Protein AF-A0ABD0ZVB9-F1 (afdb_monomer_lite)

InterPro domains:
  IPR015410 Domain of unknown function DUF1985 [PF09331] (13-81)

Organism: NCBI:txid228776

Foldseek 3Di:
DDPDPPFFADALVVLVVCQVPCPPPDPLVVQLSVQLNCQCCAQLQHDRPDTRGVVLSVCSVPPVSNVPDPSVVSQVVNQVVQVVPWDPVDPDTDTGGNCVVVVVVVCVVDPPND

Radius of gyration: 16.12 Å; chains: 1; bounding box: 33×43×43 Å

Sequence (114 aa):
MNIGTTSDGPLLTELLKVMEFSNTWSKEKRLMVGRLCLLSVCVHGLHHGSRIPLSSAKRVLDPVTFEKYMWGRVAFSCLVDSVKVVDYEKDSYTIHGFIHAMLIWVYESVPGLG

Secondary structure (DSSP, 8-state):
-----TTEEEEHHHHHHHHHHGGGS-HHHHHHHHHHHHIIIIIS---TTSEEEHHHHHGGG-HHHHHHS-HHHHHHHHHHHHHHT--TTSS-----SSHHHHHHHHHHHSTT--

Structure (mmCIF, N/CA/C/O backbone):
data_AF-A0ABD0ZVB9-F1
#
_entry.id   AF-A0ABD0ZVB9-F1
#
loop_
_atom_site.group_PDB
_atom_site.id
_atom_site.type_symbol
_atom_site.label_atom_id
_atom_site.label_alt_id
_atom_site.label_comp_id
_atom_site.label_asym_id
_atom_site.label_entity_id
_atom_site.label_seq_id
_atom_site.pdbx_PDB_ins_code
_atom_site.Car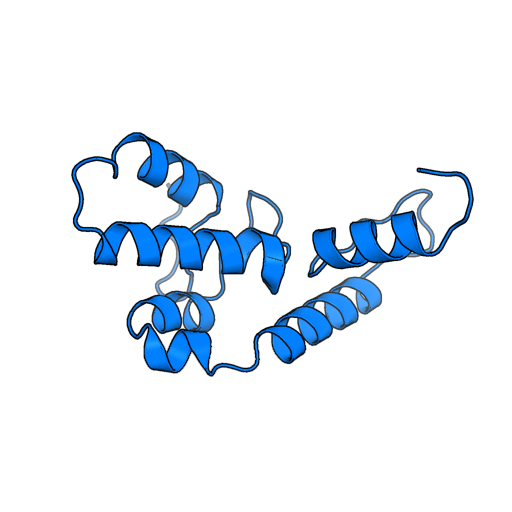tn_x
_atom_site.Cartn_y
_atom_site.Cartn_z
_atom_site.occupancy
_atom_site.B_iso_or_equiv
_atom_site.auth_seq_id
_atom_site.auth_comp_id
_atom_site.auth_asym_id
_atom_site.auth_atom_id
_atom_site.pdbx_PDB_model_num
ATOM 1 N N . MET A 1 1 ? 0.116 -27.551 1.279 1.00 34.19 1 MET A N 1
ATOM 2 C CA . MET A 1 1 ? -0.322 -26.467 2.184 1.00 34.19 1 MET A CA 1
ATOM 3 C C . MET A 1 1 ? 0.925 -25.649 2.500 1.00 34.19 1 MET A C 1
ATOM 5 O O . MET A 1 1 ? 1.756 -26.125 3.256 1.00 34.19 1 MET A O 1
ATOM 9 N N . ASN A 1 2 ? 1.156 -24.526 1.810 1.00 41.31 2 ASN A N 1
ATOM 10 C CA . ASN A 1 2 ? 2.370 -23.728 2.023 1.00 41.31 2 ASN A CA 1
ATOM 11 C C . ASN A 1 2 ? 2.157 -22.839 3.246 1.00 41.31 2 ASN A C 1
ATOM 13 O O . ASN A 1 2 ? 1.398 -21.873 3.196 1.00 41.31 2 ASN A O 1
ATOM 17 N N . ILE A 1 3 ? 2.782 -23.220 4.354 1.00 49.03 3 ILE A N 1
ATOM 18 C CA . ILE A 1 3 ? 2.809 -22.436 5.583 1.00 49.03 3 ILE A CA 1
ATOM 19 C C . ILE A 1 3 ? 3.754 -21.268 5.294 1.00 49.03 3 ILE A C 1
ATOM 21 O O . ILE A 1 3 ? 4.964 -21.458 5.205 1.00 49.03 3 ILE A O 1
ATOM 25 N N . GLY A 1 4 ? 3.184 -20.089 5.037 1.00 45.72 4 GLY A N 1
ATOM 26 C CA . GLY A 1 4 ? 3.948 -18.872 4.779 1.00 45.72 4 GLY A CA 1
ATOM 27 C C . GLY A 1 4 ? 4.916 -18.612 5.927 1.00 45.72 4 GLY A C 1
ATOM 28 O O . GLY A 1 4 ? 4.528 -18.616 7.095 1.00 45.72 4 GLY A O 1
ATOM 29 N N . THR A 1 5 ? 6.186 -18.435 5.587 1.00 47.53 5 THR A N 1
ATOM 30 C CA . THR A 1 5 ? 7.245 -18.074 6.525 1.00 47.53 5 THR A CA 1
ATOM 31 C C . THR A 1 5 ? 6.889 -16.781 7.263 1.00 47.53 5 THR A C 1
ATOM 33 O O . THR A 1 5 ? 6.306 -15.869 6.683 1.00 47.53 5 THR A O 1
ATOM 36 N N . THR A 1 6 ? 7.265 -16.698 8.540 1.00 56.66 6 THR A N 1
ATOM 37 C CA . THR A 1 6 ? 6.962 -15.684 9.581 1.00 56.66 6 THR A CA 1
ATOM 38 C C . THR A 1 6 ? 7.323 -14.216 9.245 1.00 56.66 6 THR A C 1
ATOM 40 O O . THR A 1 6 ? 7.318 -13.349 10.120 1.00 56.66 6 THR A O 1
ATOM 43 N N . SER A 1 7 ? 7.642 -13.921 7.987 1.00 63.72 7 SER A N 1
ATOM 44 C CA . SER A 1 7 ? 8.182 -12.655 7.488 1.00 63.72 7 SER A CA 1
ATOM 45 C C . SER A 1 7 ? 7.231 -11.894 6.561 1.00 63.72 7 SER A C 1
ATOM 47 O O . SER A 1 7 ? 7.558 -10.768 6.185 1.00 63.72 7 SER A O 1
ATOM 49 N N . ASP A 1 8 ? 6.065 -12.455 6.224 1.00 81.31 8 ASP A N 1
ATOM 50 C CA . ASP A 1 8 ? 5.152 -11.872 5.237 1.00 81.31 8 ASP A CA 1
ATOM 51 C C . ASP A 1 8 ? 3.848 -11.348 5.850 1.00 81.31 8 ASP A C 1
ATOM 53 O O . ASP A 1 8 ? 3.308 -11.895 6.812 1.00 81.31 8 ASP A O 1
ATOM 57 N N . GLY A 1 9 ? 3.336 -10.252 5.287 1.00 90.38 9 GLY A N 1
ATOM 58 C CA . GLY A 1 9 ? 2.016 -9.719 5.603 1.00 90.38 9 GLY A CA 1
ATOM 59 C C . GLY A 1 9 ? 0.886 -10.427 4.839 1.00 90.38 9 GLY A C 1
ATOM 60 O O . GLY A 1 9 ? 1.105 -11.415 4.127 1.00 90.38 9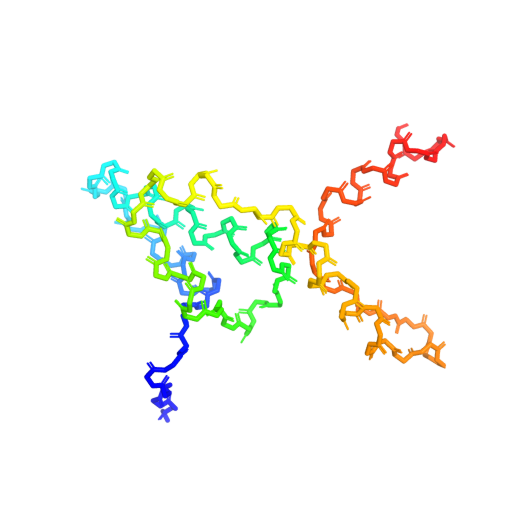 GLY A O 1
ATOM 61 N N . PRO A 1 10 ? -0.354 -9.933 4.975 1.00 93.25 10 PRO A N 1
ATOM 62 C CA . PRO A 1 10 ? -1.510 -10.546 4.332 1.00 93.25 10 PRO A CA 1
ATOM 63 C C . PRO A 1 10 ? -1.535 -10.304 2.815 1.00 93.25 10 PRO A C 1
ATOM 65 O O . PRO A 1 10 ? -0.952 -9.340 2.308 1.00 93.25 10 PRO A O 1
ATOM 68 N N . LEU A 1 11 ? -2.232 -11.189 2.103 1.00 94.19 11 LEU A N 1
ATOM 69 C CA . LEU A 1 11 ? -2.614 -11.028 0.697 1.00 94.19 11 LEU A CA 1
ATOM 70 C C . LEU A 1 11 ? -3.821 -10.095 0.573 1.00 94.19 11 LEU A C 1
ATOM 72 O O . LEU A 1 11 ? -4.696 -10.087 1.440 1.00 94.19 11 LEU A O 1
ATOM 76 N N . LEU A 1 12 ? -3.949 -9.406 -0.564 1.00 90.75 12 LEU A N 1
ATOM 77 C CA . LEU A 1 12 ? -5.166 -8.648 -0.864 1.00 90.75 12 LEU A CA 1
ATOM 78 C C . LEU A 1 12 ? -6.407 -9.550 -0.844 1.00 90.75 12 LEU A C 1
ATOM 80 O O . LEU A 1 12 ? -7.425 -9.185 -0.271 1.00 90.75 12 LEU A O 1
ATOM 84 N N . THR A 1 13 ? -6.312 -10.762 -1.393 1.00 92.12 13 THR A N 1
ATOM 85 C CA . THR A 1 13 ? -7.419 -11.733 -1.407 1.00 92.12 13 THR A CA 1
ATOM 86 C C . THR A 1 13 ? -7.827 -12.204 -0.009 1.00 92.12 13 THR A C 1
ATOM 88 O O . THR A 1 13 ? -9.007 -12.451 0.232 1.00 92.12 13 THR A O 1
ATOM 91 N N . GLU A 1 14 ? -6.881 -12.299 0.931 1.00 93.44 14 GLU A N 1
ATOM 92 C CA . GLU A 1 14 ? -7.168 -12.578 2.344 1.00 93.44 14 GLU A CA 1
ATOM 93 C C . GLU A 1 14 ? -7.891 -11.385 2.986 1.00 93.44 14 GLU A C 1
ATOM 95 O O . GLU A 1 14 ? -8.881 -11.575 3.692 1.00 93.44 14 GLU A O 1
ATOM 100 N N . LEU A 1 15 ? -7.454 -10.155 2.693 1.00 92.94 15 LEU A N 1
ATOM 101 C CA . LEU A 1 15 ? -8.092 -8.936 3.197 1.00 92.94 15 LEU A CA 1
ATOM 102 C C . LEU A 1 15 ? -9.518 -8.769 2.673 1.00 92.94 15 LEU A C 1
ATOM 104 O O . LEU A 1 15 ? -10.400 -8.433 3.458 1.00 92.94 15 LEU A O 1
ATOM 108 N N . LEU A 1 16 ? -9.765 -9.046 1.389 1.00 90.88 16 LEU A N 1
ATOM 109 C CA . LEU A 1 16 ? -11.106 -8.973 0.802 1.00 90.88 16 LEU A CA 1
ATOM 110 C C . LEU A 1 16 ? -12.088 -9.894 1.536 1.00 90.88 16 LEU A C 1
ATOM 112 O O . LEU A 1 16 ? -13.163 -9.442 1.921 1.00 90.88 16 LEU A O 1
ATOM 116 N N . LYS A 1 17 ? -11.677 -11.131 1.842 1.00 92.75 17 LYS A N 1
ATOM 117 C CA . LYS A 1 17 ? -12.481 -12.060 2.655 1.00 92.75 17 LYS A CA 1
ATOM 118 C C . LYS A 1 17 ? -12.755 -11.500 4.047 1.00 92.75 17 LYS A C 1
ATOM 120 O O . LYS A 1 17 ? -13.879 -11.570 4.522 1.00 92.75 17 LYS A O 1
ATOM 125 N N . VAL A 1 18 ? -11.748 -10.912 4.699 1.00 93.50 18 VAL A N 1
ATOM 126 C CA . VAL A 1 18 ? -11.928 -10.273 6.015 1.00 93.50 18 VAL A CA 1
ATOM 127 C C . VAL A 1 18 ? -12.935 -9.125 5.948 1.00 93.50 18 VAL A C 1
ATOM 129 O O . VAL A 1 18 ? -13.737 -8.961 6.869 1.00 93.50 18 VAL A O 1
ATOM 132 N N . MET A 1 19 ? -12.944 -8.341 4.866 1.00 89.25 19 MET A N 1
ATOM 133 C CA . MET A 1 19 ? -13.907 -7.249 4.715 1.00 89.25 19 MET A CA 1
ATOM 134 C C . MET A 1 19 ? -15.357 -7.745 4.723 1.00 89.25 19 MET A C 1
ATOM 136 O O . MET A 1 19 ? -16.190 -7.075 5.333 1.00 89.25 19 MET A O 1
ATOM 140 N N . GLU A 1 20 ? -15.644 -8.918 4.147 1.00 89.88 20 GLU A N 1
ATOM 141 C CA . GLU A 1 20 ? -17.001 -9.486 4.054 1.00 89.88 20 GLU A CA 1
ATOM 142 C C . GLU A 1 20 ? -17.661 -9.726 5.423 1.00 89.88 20 GLU A C 1
ATOM 144 O O . GLU A 1 20 ? -18.870 -9.551 5.554 1.00 89.88 20 GLU A O 1
ATOM 149 N N . PHE A 1 21 ? -16.888 -10.071 6.459 1.00 89.81 21 PHE A N 1
ATOM 150 C CA . PHE A 1 21 ? -17.419 -10.397 7.795 1.00 89.81 21 PHE A CA 1
ATOM 151 C C . PHE A 1 21 ? -16.949 -9.456 8.919 1.00 89.81 21 PHE A C 1
ATOM 153 O O . PHE A 1 21 ? -17.306 -9.636 10.085 1.00 89.81 21 PHE A O 1
ATOM 160 N N . SER A 1 22 ? -16.147 -8.435 8.599 1.00 89.00 22 SER A N 1
ATOM 161 C CA . SER A 1 22 ? -15.637 -7.453 9.577 1.00 89.00 22 SER A CA 1
ATOM 162 C C . SER A 1 22 ? -16.641 -6.355 9.950 1.00 89.00 22 SER A C 1
ATOM 164 O O . SER A 1 22 ? -16.327 -5.460 10.738 1.00 89.00 22 SER A O 1
ATOM 166 N N . ASN A 1 23 ? -17.862 -6.402 9.415 1.00 86.06 23 ASN A N 1
ATOM 167 C CA . ASN A 1 23 ? -18.934 -5.442 9.690 1.00 86.06 23 ASN A CA 1
ATOM 168 C C . ASN A 1 23 ? -19.284 -5.340 11.185 1.00 86.06 23 ASN A C 1
ATOM 170 O O . ASN A 1 23 ? -19.648 -4.261 11.649 1.00 86.06 23 ASN A O 1
ATOM 174 N N . THR A 1 24 ? -19.126 -6.430 11.937 1.00 92.25 24 THR A N 1
ATOM 175 C CA . THR A 1 24 ? -19.389 -6.501 13.386 1.00 92.25 24 THR A CA 1
ATOM 176 C C . THR A 1 24 ? -18.202 -6.072 14.254 1.00 92.25 24 THR A C 1
ATOM 178 O O . THR A 1 24 ? -18.316 -6.011 15.478 1.00 92.25 24 THR A O 1
ATOM 181 N N . TRP A 1 25 ? -17.045 -5.782 13.655 1.00 94.81 25 TRP A N 1
ATOM 182 C CA . TRP A 1 25 ? -15.836 -5.430 14.397 1.00 94.81 25 TRP A CA 1
ATOM 183 C C . TRP A 1 25 ? -15.838 -3.967 14.842 1.00 94.81 25 TRP A C 1
ATOM 185 O O . TRP A 1 25 ? -16.527 -3.113 14.280 1.00 94.81 25 TRP A O 1
ATOM 195 N N . SER A 1 26 ? -14.989 -3.655 15.825 1.00 95.50 26 SER A N 1
ATOM 196 C CA . SER A 1 26 ? -14.754 -2.271 16.232 1.00 95.50 26 SER A CA 1
ATOM 197 C C . SER A 1 26 ? -14.239 -1.427 15.061 1.00 95.50 26 SER A C 1
ATOM 199 O O . SER A 1 26 ? -13.533 -1.912 14.169 1.00 95.50 26 SER A O 1
ATOM 201 N N . LYS A 1 27 ? -14.560 -0.126 15.087 1.00 91.06 27 LYS A N 1
ATOM 202 C CA . LYS A 1 27 ? -14.101 0.847 14.082 1.00 91.06 27 LYS A CA 1
ATOM 203 C C . LYS A 1 27 ? -12.584 0.793 13.892 1.00 91.06 27 LYS A C 1
ATOM 205 O O . LYS A 1 27 ? -12.111 0.825 12.764 1.00 91.06 27 LYS A O 1
ATOM 210 N N . GLU A 1 28 ? -11.839 0.666 14.986 1.00 92.25 28 GLU A N 1
ATOM 211 C CA . GLU A 1 28 ? -10.381 0.556 14.976 1.00 92.25 28 GLU A CA 1
ATOM 212 C C . GLU A 1 28 ? -9.896 -0.629 14.132 1.00 92.25 28 GLU A C 1
ATOM 214 O O . GLU A 1 28 ? -9.136 -0.434 13.184 1.00 92.25 28 GLU A O 1
ATOM 219 N N . LYS A 1 29 ? -10.405 -1.841 14.388 1.00 93.00 29 LYS A N 1
ATOM 220 C CA . LYS A 1 29 ? -10.019 -3.038 13.626 1.00 93.00 29 LYS A CA 1
ATOM 221 C C . LYS A 1 29 ? -10.393 -2.922 12.149 1.00 93.00 29 LYS A C 1
ATOM 223 O O . LYS A 1 29 ? -9.604 -3.296 11.284 1.00 93.00 29 LYS A O 1
ATOM 228 N N . ARG A 1 30 ? -11.564 -2.354 11.843 1.00 93.56 30 ARG A N 1
ATOM 229 C CA . ARG A 1 30 ? -11.987 -2.095 10.456 1.00 93.56 30 ARG A CA 1
ATOM 230 C C . ARG A 1 30 ? -11.050 -1.115 9.743 1.00 93.56 30 ARG A C 1
ATOM 232 O O . ARG A 1 30 ? -10.708 -1.333 8.584 1.00 93.56 30 ARG A O 1
ATOM 239 N N . LEU A 1 31 ? -10.585 -0.072 10.435 1.00 92.06 31 LEU A N 1
ATOM 240 C CA . LEU A 1 31 ? -9.603 0.874 9.892 1.00 92.06 31 LEU A CA 1
ATOM 241 C C . LEU A 1 31 ? -8.237 0.220 9.657 1.00 92.06 31 LEU A C 1
ATOM 243 O O . LEU A 1 31 ? -7.582 0.546 8.671 1.00 92.06 31 LEU A O 1
ATOM 247 N N . MET A 1 32 ? -7.812 -0.719 10.505 1.00 95.00 32 MET A N 1
ATOM 248 C CA . MET A 1 32 ? -6.576 -1.480 10.275 1.00 95.00 32 MET A CA 1
ATOM 249 C C . MET A 1 32 ? -6.652 -2.297 8.981 1.00 95.00 32 MET A C 1
ATOM 251 O O . MET A 1 32 ? -5.719 -2.254 8.181 1.00 95.00 32 MET A O 1
ATOM 255 N N . VAL A 1 33 ? -7.779 -2.978 8.734 1.00 94.12 33 VAL A N 1
ATOM 256 C CA . VAL A 1 33 ? -8.025 -3.700 7.471 1.00 94.12 33 VAL A CA 1
ATOM 257 C C . VAL A 1 33 ? -8.014 -2.730 6.288 1.00 94.12 33 VAL A C 1
ATOM 259 O O . VAL A 1 33 ? -7.318 -2.975 5.306 1.00 94.12 33 VAL A O 1
ATOM 262 N N . GLY A 1 34 ? -8.689 -1.581 6.407 1.00 93.00 34 GLY A N 1
ATOM 263 C CA . GLY A 1 34 ? -8.673 -0.540 5.375 1.00 93.00 34 GLY A CA 1
ATOM 264 C C . GLY A 1 34 ? -7.266 -0.017 5.057 1.00 93.00 34 GLY A C 1
ATOM 265 O O . GLY A 1 34 ? -6.907 0.121 3.889 1.00 93.00 34 GLY A O 1
ATOM 266 N N . ARG A 1 35 ? -6.427 0.205 6.078 1.00 94.38 35 ARG A N 1
ATOM 267 C CA . ARG A 1 35 ? -5.019 0.602 5.901 1.00 94.38 35 ARG A CA 1
ATOM 268 C C . ARG A 1 35 ? -4.196 -0.489 5.217 1.00 94.38 35 ARG A C 1
ATOM 270 O O . ARG A 1 35 ? -3.370 -0.166 4.371 1.00 94.38 35 ARG A O 1
ATOM 277 N N . LEU A 1 36 ? -4.427 -1.766 5.526 1.00 95.12 36 LEU A N 1
ATOM 278 C CA . LEU A 1 36 ? -3.773 -2.877 4.824 1.00 95.12 36 LEU A CA 1
ATOM 279 C C . LEU A 1 36 ? -4.173 -2.919 3.340 1.00 95.12 36 LEU A C 1
ATOM 281 O O . LEU A 1 36 ? -3.301 -3.067 2.485 1.00 95.12 36 LEU A O 1
ATOM 285 N N . CYS A 1 37 ? -5.453 -2.703 3.018 1.00 92.12 37 CYS A N 1
ATOM 286 C CA . CYS A 1 37 ? -5.906 -2.582 1.629 1.00 92.12 37 CYS A CA 1
ATOM 287 C C . CYS A 1 37 ? -5.232 -1.399 0.915 1.00 92.12 37 CYS A C 1
ATOM 289 O O . CYS A 1 37 ? -4.735 -1.562 -0.199 1.00 92.12 37 CYS A O 1
ATOM 291 N N . LEU A 1 38 ? -5.138 -0.238 1.575 1.00 91.12 38 LEU A N 1
ATOM 292 C CA . LEU A 1 38 ? -4.440 0.941 1.049 1.00 91.12 38 LEU A CA 1
ATOM 293 C C . LEU A 1 38 ? -2.961 0.648 0.762 1.00 91.12 38 LEU A C 1
ATOM 295 O O 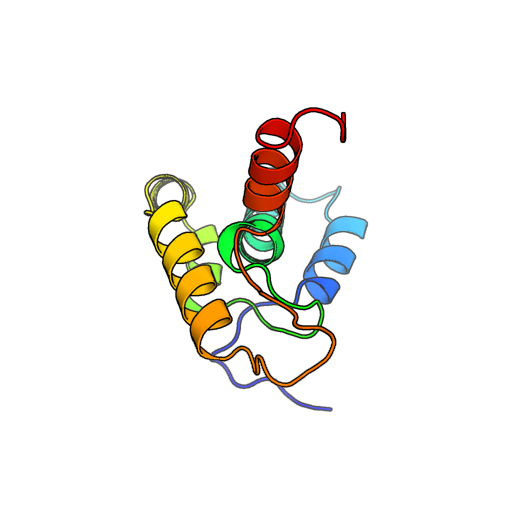. LEU A 1 38 ? -2.445 1.029 -0.290 1.00 91.12 38 LEU A O 1
ATOM 299 N N . LEU A 1 39 ? -2.279 -0.050 1.675 1.00 91.50 39 LEU A N 1
ATOM 300 C CA . LEU A 1 39 ? -0.893 -0.462 1.469 1.00 91.50 39 LEU A CA 1
ATOM 301 C C . LEU A 1 39 ? -0.753 -1.372 0.249 1.00 91.50 39 LEU A C 1
ATOM 303 O O . LEU A 1 39 ? 0.151 -1.168 -0.555 1.00 91.50 39 LEU A O 1
ATOM 307 N N . SER A 1 40 ? -1.639 -2.357 0.106 1.00 90.56 40 SER A N 1
ATOM 308 C CA . SER A 1 40 ? -1.584 -3.312 -1.000 1.00 90.56 40 SER A CA 1
ATOM 309 C C . SER A 1 40 ? -1.845 -2.653 -2.355 1.00 90.56 40 SER A C 1
ATOM 311 O O . SER A 1 40 ? -1.046 -2.836 -3.270 1.00 90.56 40 SER A O 1
ATOM 313 N N . VAL A 1 41 ? -2.928 -1.882 -2.477 1.00 87.50 41 VAL A N 1
ATOM 314 C CA . VAL A 1 41 ? -3.420 -1.377 -3.770 1.00 87.50 41 VAL A CA 1
ATOM 315 C C . VAL A 1 41 ? -2.772 -0.053 -4.159 1.00 87.50 41 VAL A C 1
ATOM 317 O O . VAL A 1 41 ? -2.402 0.132 -5.315 1.00 87.50 41 VAL A O 1
ATOM 320 N N . CYS A 1 42 ? -2.638 0.877 -3.213 1.00 85.44 42 CYS A N 1
ATOM 321 C CA . CYS A 1 42 ? -2.247 2.248 -3.534 1.00 85.44 42 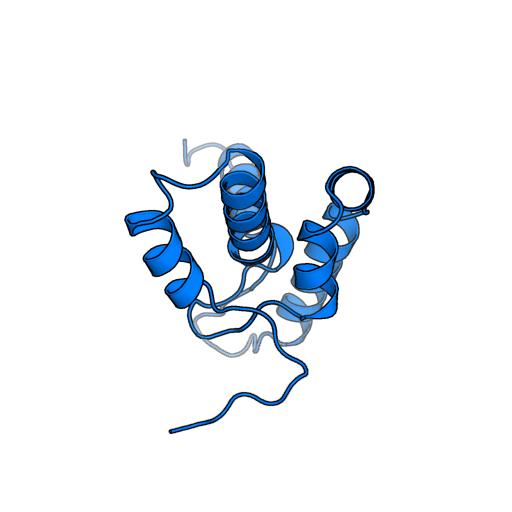CYS A CA 1
ATOM 322 C C . CYS A 1 42 ? -0.759 2.496 -3.313 1.00 85.44 42 CYS A C 1
ATOM 324 O O . CYS A 1 42 ? -0.135 3.164 -4.126 1.00 85.44 42 CYS A O 1
ATOM 326 N N . VAL A 1 43 ? -0.180 1.988 -2.221 1.00 89.25 43 VAL A N 1
ATOM 327 C CA . VAL A 1 43 ? 1.235 2.251 -1.909 1.00 89.25 43 VAL A CA 1
ATOM 328 C C . VAL A 1 43 ? 2.142 1.312 -2.693 1.00 89.25 43 VAL A C 1
ATOM 330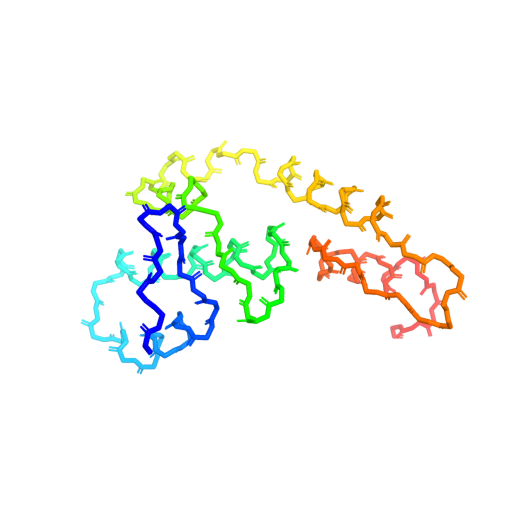 O O . VAL A 1 43 ? 3.002 1.763 -3.441 1.00 89.25 43 VAL A O 1
ATOM 333 N N . HIS A 1 44 ? 1.951 0.006 -2.523 1.00 88.12 44 HIS A N 1
ATOM 334 C CA . HIS A 1 44 ? 2.823 -0.998 -3.130 1.00 88.12 44 HIS A CA 1
ATOM 335 C C . HIS A 1 44 ? 2.353 -1.429 -4.526 1.00 88.12 44 HIS A C 1
ATOM 337 O O . HIS A 1 44 ? 3.159 -1.944 -5.293 1.00 88.12 44 HIS A O 1
ATOM 343 N N . GLY A 1 45 ? 1.073 -1.225 -4.866 1.00 85.62 45 GLY A N 1
ATOM 344 C CA . GLY A 1 45 ? 0.487 -1.624 -6.154 1.00 85.62 45 GLY A CA 1
ATOM 345 C C . GLY A 1 45 ? 0.697 -3.098 -6.480 1.00 85.62 45 GLY A C 1
ATOM 346 O O . GLY A 1 45 ? 1.101 -3.453 -7.590 1.00 85.62 45 GLY A O 1
ATOM 347 N N . LEU A 1 46 ? 0.493 -3.945 -5.475 1.00 85.75 46 LEU A N 1
ATOM 348 C CA . LEU A 1 46 ? 0.813 -5.363 -5.526 1.00 85.75 46 LEU A CA 1
ATOM 349 C C . LEU A 1 46 ? -0.169 -6.122 -6.414 1.00 85.75 46 LEU A C 1
ATOM 351 O O . LEU A 1 46 ? -1.378 -5.894 -6.379 1.00 85.75 46 LEU A O 1
ATOM 355 N N . HIS A 1 47 ? 0.355 -7.109 -7.138 1.00 83.50 47 HIS A N 1
ATOM 356 C CA . HIS A 1 47 ? -0.469 -8.152 -7.734 1.00 83.50 47 HIS A CA 1
ATOM 357 C C . HIS A 1 47 ? -1.278 -8.888 -6.647 1.00 83.50 47 HIS A C 1
ATOM 359 O O . HIS A 1 47 ? -0.815 -9.046 -5.519 1.00 83.50 47 HIS A O 1
ATOM 365 N N . HIS A 1 48 ? -2.469 -9.396 -6.978 1.00 74.44 48 HIS A N 1
ATOM 366 C CA . HIS A 1 48 ? -3.384 -10.023 -6.009 1.00 74.44 48 HIS A CA 1
ATOM 367 C C . HIS A 1 48 ? -2.805 -11.268 -5.305 1.00 74.44 48 HIS A C 1
ATOM 369 O O . HIS A 1 48 ? -3.246 -11.621 -4.210 1.00 74.44 48 HIS A O 1
ATOM 375 N N . GLY A 1 49 ? -1.821 -11.924 -5.929 1.00 81.31 49 GLY A N 1
ATOM 376 C CA . GLY A 1 49 ? -1.059 -13.042 -5.359 1.00 81.31 49 GLY A CA 1
ATOM 377 C C . GLY A 1 49 ? 0.172 -12.636 -4.536 1.00 81.31 49 GLY A C 1
ATOM 378 O O . GLY A 1 49 ? 0.820 -13.507 -3.961 1.00 81.31 49 GLY A O 1
ATOM 379 N N . SER A 1 50 ? 0.502 -11.345 -4.472 1.00 87.50 50 SER A N 1
ATOM 380 C CA . SER A 1 50 ? 1.672 -10.830 -3.756 1.00 87.50 50 SER A CA 1
ATOM 381 C C . SER A 1 50 ? 1.299 -10.357 -2.352 1.00 87.50 50 SER A C 1
ATOM 383 O O . SER A 1 50 ? 0.250 -9.748 -2.130 1.00 87.50 50 SER A O 1
ATOM 385 N N . ARG A 1 51 ? 2.171 -10.644 -1.381 1.00 91.06 51 ARG A N 1
ATOM 386 C CA . ARG A 1 51 ? 1.964 -10.294 0.030 1.00 91.06 51 ARG A CA 1
ATOM 387 C C . ARG A 1 51 ? 2.482 -8.896 0.340 1.00 91.06 51 ARG A C 1
ATOM 389 O O . ARG A 1 51 ? 3.508 -8.470 -0.187 1.00 91.06 51 ARG A O 1
ATOM 396 N N . ILE A 1 52 ? 1.790 -8.196 1.238 1.00 92.44 52 ILE A N 1
ATOM 397 C CA . ILE A 1 52 ? 2.285 -6.926 1.779 1.00 92.44 52 ILE A CA 1
ATOM 398 C C . ILE A 1 52 ? 3.571 -7.207 2.571 1.00 92.44 52 ILE A C 1
ATOM 400 O O . ILE A 1 52 ? 3.573 -8.129 3.390 1.00 92.44 52 ILE A O 1
ATOM 404 N N . PRO A 1 53 ? 4.641 -6.403 2.426 1.00 92.19 53 PRO A N 1
ATOM 405 C CA . PRO A 1 53 ? 5.810 -6.533 3.287 1.00 92.19 53 PRO A CA 1
ATOM 406 C C . PRO A 1 53 ? 5.412 -6.420 4.763 1.00 92.19 53 PRO A C 1
ATOM 408 O O . PRO A 1 53 ? 4.763 -5.445 5.161 1.00 92.19 53 PRO A O 1
ATOM 411 N N . LEU A 1 54 ? 5.822 -7.376 5.602 1.00 92.69 54 LEU A N 1
ATOM 412 C CA . LEU A 1 54 ? 5.411 -7.420 7.012 1.00 92.69 54 LEU A CA 1
ATOM 413 C C . LEU A 1 54 ? 5.770 -6.140 7.774 1.00 92.69 54 LEU A C 1
ATOM 415 O O . LEU A 1 54 ? 5.020 -5.694 8.640 1.00 92.69 54 LEU A O 1
ATOM 419 N N . SER A 1 55 ? 6.895 -5.511 7.430 1.00 92.12 55 SER A N 1
ATOM 420 C CA . SER A 1 55 ? 7.297 -4.224 8.000 1.00 92.12 55 SER A CA 1
ATOM 421 C C . SER A 1 55 ? 6.258 -3.130 7.726 1.00 92.12 55 SER A C 1
ATOM 423 O O . SER A 1 55 ? 5.942 -2.346 8.620 1.00 92.12 55 SER A O 1
ATOM 425 N N . SER A 1 56 ? 5.686 -3.082 6.522 1.00 92.81 56 SER A N 1
ATOM 426 C CA . SER A 1 56 ? 4.599 -2.157 6.184 1.00 92.81 56 SER A CA 1
ATOM 427 C C . SER A 1 56 ? 3.316 -2.545 6.913 1.00 92.81 56 SER A C 1
ATOM 429 O O . SER A 1 56 ? 2.693 -1.690 7.536 1.00 92.81 56 SER A O 1
ATOM 431 N N . ALA A 1 57 ? 2.965 -3.835 6.914 1.00 94.62 57 ALA A N 1
ATOM 432 C CA . ALA A 1 57 ? 1.754 -4.332 7.562 1.00 94.62 57 ALA A CA 1
ATOM 433 C C . ALA A 1 57 ? 1.725 -4.024 9.068 1.00 94.62 57 ALA A C 1
ATOM 435 O O . ALA A 1 57 ? 0.716 -3.549 9.572 1.00 94.62 57 ALA A O 1
ATOM 436 N N . LYS A 1 58 ? 2.840 -4.194 9.789 1.00 94.94 58 LYS A N 1
ATOM 437 C CA . LYS A 1 58 ? 2.925 -3.888 11.231 1.00 94.94 58 LYS A CA 1
ATOM 438 C C . LYS A 1 58 ? 2.633 -2.424 11.564 1.00 94.94 58 LYS A C 1
ATOM 440 O O . LYS A 1 58 ? 2.153 -2.143 12.657 1.00 94.94 58 LYS A O 1
ATOM 445 N N . ARG A 1 59 ? 2.878 -1.491 10.639 1.00 95.12 59 ARG A N 1
ATOM 446 C CA . ARG A 1 59 ? 2.621 -0.063 10.878 1.00 95.12 59 ARG A CA 1
ATOM 447 C C . ARG A 1 59 ? 1.137 0.237 11.055 1.00 95.12 59 ARG A C 1
ATOM 449 O O . ARG A 1 59 ? 0.821 1.213 11.713 1.00 95.12 59 ARG A O 1
ATOM 456 N N . VAL A 1 60 ? 0.226 -0.600 10.548 1.00 94.62 60 VAL A N 1
ATOM 457 C CA . VAL A 1 60 ? -1.224 -0.374 10.715 1.00 94.62 60 VAL A CA 1
ATOM 458 C C . VAL A 1 60 ? -1.694 -0.510 12.165 1.00 94.62 60 VAL A C 1
ATOM 460 O O . VAL A 1 60 ? -2.791 -0.052 12.474 1.00 94.62 60 VAL A O 1
ATOM 463 N N . LEU A 1 61 ? -0.882 -1.141 13.028 1.00 94.19 61 LEU A N 1
ATOM 464 C CA . LEU A 1 61 ? -1.151 -1.295 14.459 1.00 94.19 61 LEU A CA 1
ATOM 465 C C . LEU A 1 61 ? -1.057 0.040 15.214 1.00 94.19 61 LEU A C 1
ATOM 467 O O . LEU A 1 61 ? -1.705 0.194 16.241 1.00 94.19 61 LEU A O 1
ATOM 471 N N . ASP A 1 62 ? -0.270 0.995 14.708 1.00 95.69 62 ASP A N 1
ATOM 472 C CA . ASP A 1 62 ? -0.151 2.339 15.270 1.00 95.69 62 ASP A CA 1
ATOM 473 C C . ASP A 1 62 ? -0.683 3.366 14.252 1.00 95.69 62 ASP A C 1
ATOM 475 O O . ASP A 1 62 ? 0.023 3.719 13.301 1.00 95.69 62 ASP A O 1
ATOM 479 N N . PRO A 1 63 ? -1.921 3.863 14.425 1.00 90.62 63 PRO A N 1
ATOM 480 C CA . PRO A 1 63 ? -2.550 4.776 13.474 1.00 90.62 63 PRO A CA 1
ATOM 481 C C . PRO A 1 63 ? -1.779 6.088 13.297 1.00 90.62 63 PRO A C 1
ATOM 483 O O . PRO A 1 63 ? -1.689 6.597 12.180 1.00 90.62 63 PRO A O 1
ATOM 486 N N . VAL A 1 64 ? -1.198 6.623 14.373 1.00 92.75 64 VAL A N 1
ATOM 487 C CA . VAL A 1 64 ? -0.519 7.925 14.353 1.00 92.75 64 VAL A CA 1
ATOM 488 C C . VAL A 1 64 ? 0.801 7.806 13.606 1.00 92.75 64 VAL A C 1
ATOM 490 O O . VAL A 1 64 ? 1.126 8.642 12.759 1.00 92.75 64 VAL A O 1
ATOM 493 N N . THR A 1 65 ? 1.557 6.747 13.892 1.00 92.50 65 THR A N 1
ATOM 494 C CA . THR A 1 65 ? 2.817 6.481 13.192 1.00 92.50 65 THR A CA 1
ATOM 495 C C . THR A 1 65 ? 2.572 6.094 11.737 1.00 92.50 65 THR A C 1
ATOM 497 O O . THR A 1 65 ? 3.342 6.504 10.868 1.00 92.50 65 THR A O 1
ATOM 500 N N . PHE A 1 66 ? 1.492 5.361 11.446 1.00 93.00 66 PHE A N 1
ATOM 501 C CA . PHE A 1 66 ? 1.086 5.049 10.079 1.00 93.00 66 PHE A CA 1
ATOM 502 C C . PHE A 1 66 ? 0.844 6.322 9.269 1.00 93.00 66 PHE A C 1
ATOM 504 O O . PHE A 1 66 ? 1.415 6.471 8.196 1.00 93.00 66 PHE A O 1
ATOM 511 N N . GLU A 1 67 ? 0.032 7.251 9.767 1.00 89.50 67 GLU A N 1
ATOM 512 C CA . GLU A 1 67 ? -0.350 8.462 9.025 1.00 89.50 67 GLU A CA 1
ATOM 513 C C . GLU A 1 67 ? 0.826 9.418 8.793 1.00 89.50 67 GLU A C 1
ATOM 515 O O . GLU A 1 67 ? 0.917 10.037 7.736 1.00 89.50 67 GLU A O 1
ATOM 520 N N . LYS A 1 68 ? 1.767 9.495 9.741 1.00 92.44 68 LYS A N 1
ATOM 521 C CA . LYS A 1 68 ? 2.984 10.316 9.614 1.00 92.44 68 LYS A CA 1
ATOM 522 C C . LYS A 1 68 ? 4.061 9.687 8.729 1.00 92.44 68 LYS A C 1
ATOM 524 O O . LYS A 1 68 ? 5.057 10.343 8.416 1.00 92.44 68 LYS A O 1
ATOM 529 N N . TYR A 1 69 ? 3.918 8.415 8.366 1.00 92.12 69 TYR A N 1
ATOM 530 C CA . TYR A 1 69 ? 4.926 7.724 7.578 1.00 92.12 69 TYR A CA 1
ATOM 531 C C . TYR A 1 69 ? 4.943 8.242 6.135 1.00 92.12 69 TYR A C 1
ATOM 533 O O . TYR A 1 69 ? 3.910 8.554 5.547 1.00 92.12 69 TYR A O 1
ATOM 541 N N . MET A 1 70 ? 6.134 8.321 5.540 1.00 92.38 70 MET A N 1
ATOM 542 C CA . MET A 1 70 ? 6.328 8.867 4.192 1.00 92.38 70 MET A CA 1
ATOM 543 C C . MET A 1 70 ? 5.887 7.874 3.101 1.00 92.38 70 MET A C 1
ATOM 545 O O . MET A 1 70 ? 6.705 7.420 2.298 1.00 92.38 70 MET A O 1
ATOM 549 N N . TRP A 1 71 ? 4.597 7.531 3.047 1.00 89.62 71 TRP A N 1
ATOM 550 C CA . TRP A 1 71 ? 4.057 6.565 2.083 1.00 89.62 71 TRP A CA 1
ATOM 551 C C . TRP A 1 71 ? 4.274 6.977 0.632 1.00 89.62 71 TRP A C 1
ATOM 553 O O . TRP A 1 71 ? 4.536 6.111 -0.192 1.00 89.62 71 TRP A O 1
ATOM 563 N N . GLY A 1 72 ? 4.262 8.278 0.327 1.00 87.06 72 GLY A N 1
ATOM 564 C CA . GLY A 1 72 ? 4.582 8.773 -1.016 1.00 87.06 72 GLY A CA 1
ATOM 565 C C . GLY A 1 72 ? 5.996 8.390 -1.465 1.00 87.06 72 GLY A C 1
ATOM 566 O O . GLY A 1 72 ? 6.186 7.952 -2.595 1.00 87.06 72 GLY A O 1
ATOM 567 N N . ARG A 1 73 ? 6.987 8.453 -0.561 1.00 89.81 73 ARG A N 1
ATOM 568 C CA . ARG A 1 73 ? 8.365 8.020 -0.852 1.00 89.81 73 ARG A CA 1
ATOM 569 C C . ARG A 1 73 ? 8.433 6.517 -1.102 1.00 89.81 73 ARG A C 1
ATOM 571 O O . ARG A 1 73 ? 9.135 6.086 -2.013 1.00 89.81 73 ARG A O 1
ATOM 578 N N . VAL A 1 74 ? 7.726 5.730 -0.291 1.00 90.38 74 VAL A N 1
ATOM 579 C CA . VAL A 1 74 ? 7.667 4.272 -0.460 1.00 90.38 74 VAL A CA 1
ATOM 580 C C . VAL A 1 74 ? 7.025 3.925 -1.796 1.00 90.38 74 VAL A C 1
ATOM 582 O O . VAL A 1 74 ? 7.631 3.203 -2.574 1.00 90.38 74 VAL A O 1
ATOM 585 N N . ALA A 1 75 ? 5.867 4.508 -2.097 1.00 88.31 75 ALA A N 1
ATOM 586 C CA . ALA A 1 75 ? 5.139 4.264 -3.335 1.00 88.31 75 ALA A CA 1
ATOM 587 C C . ALA A 1 75 ? 5.955 4.655 -4.577 1.00 88.31 75 ALA A C 1
ATOM 589 O O . ALA A 1 75 ? 5.994 3.909 -5.554 1.00 88.31 75 ALA A O 1
ATOM 590 N N . PHE A 1 76 ? 6.675 5.781 -4.516 1.00 85.81 76 PHE A N 1
ATOM 591 C CA . PHE A 1 76 ? 7.599 6.193 -5.573 1.00 85.81 76 PHE A CA 1
ATOM 592 C C . PHE A 1 76 ? 8.771 5.219 -5.737 1.00 85.81 76 PHE A C 1
ATOM 594 O O . PHE A 1 76 ? 9.143 4.884 -6.856 1.00 85.81 76 PHE A O 1
ATOM 601 N N . SER A 1 77 ? 9.336 4.727 -4.632 1.00 89.25 77 SER A N 1
ATOM 602 C CA . SER A 1 77 ? 10.429 3.748 -4.687 1.00 89.25 77 SER A CA 1
ATOM 603 C C . SER A 1 77 ? 9.950 2.427 -5.292 1.00 89.25 77 SER A C 1
ATOM 605 O O . SER A 1 77 ? 10.595 1.910 -6.197 1.00 89.25 77 SER A O 1
ATOM 607 N N . CYS A 1 78 ? 8.775 1.937 -4.876 1.00 87.25 78 CYS A N 1
ATOM 608 C CA . CYS A 1 78 ? 8.139 0.752 -5.456 1.00 87.25 78 CYS A CA 1
ATOM 609 C C . CYS A 1 78 ? 7.906 0.906 -6.963 1.00 87.25 78 CYS A C 1
ATOM 611 O O . CYS A 1 78 ? 8.188 -0.019 -7.720 1.00 87.25 78 CYS A O 1
ATOM 613 N N . LEU A 1 79 ? 7.440 2.080 -7.401 1.00 85.62 79 LEU A N 1
ATOM 614 C CA . LEU A 1 79 ? 7.277 2.391 -8.818 1.00 85.62 79 LEU A CA 1
ATOM 615 C C . LEU A 1 79 ? 8.615 2.326 -9.566 1.00 85.62 79 LEU A C 1
ATOM 617 O O . LEU A 1 79 ? 8.721 1.630 -10.571 1.00 85.62 79 LEU A O 1
ATOM 621 N N . VAL A 1 80 ? 9.632 3.044 -9.083 1.00 87.62 80 VAL A N 1
ATOM 622 C CA . VAL A 1 80 ? 10.963 3.075 -9.709 1.00 87.62 80 VAL A CA 1
ATOM 623 C C . VAL A 1 80 ? 11.547 1.669 -9.814 1.00 87.62 80 VAL A C 1
ATOM 625 O O . VAL A 1 80 ? 12.081 1.301 -10.858 1.00 87.62 80 VAL A O 1
ATOM 628 N N . ASP A 1 81 ? 11.428 0.870 -8.758 1.00 87.62 81 ASP A N 1
ATOM 629 C CA . ASP A 1 81 ? 11.924 -0.502 -8.763 1.00 87.62 81 ASP A CA 1
ATOM 630 C C . ASP A 1 81 ? 11.126 -1.390 -9.714 1.00 87.62 81 ASP A C 1
ATOM 632 O O . ASP A 1 81 ? 11.723 -2.214 -10.404 1.00 87.62 81 ASP A O 1
ATOM 636 N N . SER A 1 82 ? 9.817 -1.166 -9.849 1.00 84.44 82 SER A N 1
ATOM 637 C CA . SER A 1 82 ? 9.031 -1.860 -10.863 1.00 84.44 82 SER A CA 1
ATOM 638 C C . SER A 1 82 ? 9.458 -1.494 -12.282 1.00 84.44 82 SER A C 1
ATOM 640 O O . SER A 1 82 ? 9.530 -2.388 -13.112 1.00 84.44 82 SER A O 1
ATOM 642 N N . VAL A 1 83 ? 9.751 -0.223 -12.572 1.00 84.94 83 VAL A N 1
ATOM 643 C CA . VAL A 1 83 ? 10.205 0.231 -13.901 1.00 84.94 83 VAL A CA 1
ATOM 644 C C . VAL A 1 83 ? 11.566 -0.371 -14.261 1.00 84.94 83 VAL A C 1
ATOM 646 O O . VAL A 1 83 ? 11.796 -0.744 -15.409 1.00 84.94 83 VAL A O 1
ATOM 649 N N . LYS A 1 84 ? 12.475 -0.509 -13.290 1.00 86.56 84 LYS A N 1
ATOM 650 C CA . LYS A 1 84 ? 13.810 -1.090 -13.522 1.00 86.56 84 LYS A CA 1
ATOM 651 C C . LYS A 1 84 ? 13.775 -2.559 -13.937 1.00 86.56 84 LYS A C 1
ATOM 653 O O . LYS A 1 84 ? 14.690 -3.003 -14.620 1.00 86.56 84 LYS A O 1
ATOM 658 N N . VAL A 1 85 ? 12.777 -3.311 -13.477 1.00 85.62 85 VAL A N 1
ATOM 659 C CA . VAL A 1 85 ? 12.658 -4.752 -13.756 1.00 85.62 85 VAL A CA 1
ATOM 660 C C . VAL A 1 85 ? 11.761 -5.052 -14.957 1.00 85.62 85 VAL A C 1
ATOM 662 O O . VAL A 1 85 ? 11.556 -6.221 -15.280 1.00 85.62 85 VAL A O 1
ATOM 665 N N . VAL A 1 86 ? 11.215 -4.018 -15.606 1.00 83.50 86 VAL A N 1
ATOM 666 C CA . VAL A 1 86 ? 10.462 -4.179 -16.850 1.00 83.50 86 VAL A CA 1
ATOM 667 C C . VAL A 1 86 ? 11.397 -4.654 -17.956 1.00 83.50 86 VAL A C 1
ATOM 669 O O . VAL A 1 86 ? 12.461 -4.085 -18.189 1.00 83.50 86 VAL A O 1
ATOM 672 N N . ASP A 1 87 ? 10.948 -5.689 -18.654 1.00 83.50 87 ASP A N 1
ATOM 673 C CA . ASP A 1 87 ? 11.520 -6.130 -19.916 1.00 83.50 87 ASP A CA 1
ATOM 674 C C . ASP A 1 87 ? 10.857 -5.350 -21.060 1.00 83.50 87 ASP A C 1
ATOM 676 O O . ASP A 1 87 ? 9.675 -5.550 -21.352 1.00 83.50 87 ASP A O 1
ATOM 680 N N . TYR A 1 88 ? 11.608 -4.424 -21.655 1.00 82.19 88 TYR A N 1
ATOM 681 C CA . TYR A 1 88 ? 11.120 -3.507 -22.691 1.00 82.19 88 TYR A CA 1
ATOM 682 C C . TYR A 1 88 ? 11.073 -4.132 -24.088 1.00 82.19 88 TYR A C 1
ATOM 684 O O . TYR A 1 88 ? 10.514 -3.527 -24.996 1.00 82.19 88 TYR A O 1
ATOM 692 N N . GLU A 1 89 ? 11.614 -5.339 -24.261 1.00 85.69 89 GLU A N 1
ATOM 693 C CA . GLU A 1 89 ? 11.619 -6.045 -25.548 1.00 85.69 89 GLU A CA 1
ATOM 694 C C . GLU A 1 89 ? 10.284 -6.760 -25.830 1.00 85.69 89 GLU A C 1
ATOM 696 O O . GLU A 1 89 ? 10.101 -7.372 -26.881 1.00 85.69 89 GLU A O 1
ATOM 701 N N . LYS A 1 90 ? 9.336 -6.714 -24.886 1.00 83.38 90 LYS A N 1
ATOM 702 C CA . LYS A 1 90 ? 8.010 -7.328 -25.018 1.00 83.38 90 LYS A CA 1
ATOM 703 C C . LYS A 1 90 ? 6.976 -6.335 -25.537 1.00 83.38 90 LYS A C 1
ATOM 705 O O . LYS A 1 90 ? 6.960 -5.176 -25.137 1.00 83.38 90 LYS A O 1
ATOM 710 N N . ASP A 1 91 ? 6.003 -6.850 -26.292 1.00 80.06 91 ASP A N 1
ATOM 711 C CA . ASP A 1 91 ? 4.847 -6.085 -26.796 1.00 80.06 91 ASP A CA 1
ATOM 712 C C . ASP A 1 91 ? 3.973 -5.472 -25.683 1.00 80.06 91 ASP A C 1
ATOM 714 O O . ASP A 1 91 ? 3.156 -4.588 -25.935 1.00 80.06 91 ASP A O 1
ATOM 718 N N . SER A 1 92 ? 4.113 -5.945 -24.439 1.00 77.56 92 SER A N 1
ATOM 719 C CA . SER A 1 92 ? 3.448 -5.361 -23.274 1.00 77.56 92 SER A CA 1
ATOM 720 C C . SER A 1 92 ? 4.263 -5.554 -21.997 1.00 77.56 92 SER A C 1
ATOM 722 O O . SER A 1 92 ? 4.950 -6.563 -21.817 1.00 77.56 92 SER A O 1
ATOM 724 N N . TYR A 1 93 ? 4.143 -4.591 -21.085 1.00 74.44 93 TYR A N 1
ATOM 725 C CA . TYR A 1 93 ? 4.804 -4.594 -19.785 1.00 74.44 93 TYR A CA 1
ATOM 726 C C . TYR A 1 93 ? 3.827 -4.219 -18.672 1.00 74.44 93 TYR A C 1
ATOM 728 O O . TYR A 1 93 ? 2.889 -3.446 -18.861 1.00 74.44 93 TYR A O 1
ATOM 736 N N . THR A 1 94 ? 4.047 -4.788 -17.488 1.00 73.88 94 THR A N 1
ATOM 737 C CA . THR A 1 94 ? 3.274 -4.485 -16.279 1.00 73.88 94 THR A CA 1
ATOM 738 C C . THR A 1 94 ? 4.165 -3.744 -15.298 1.00 73.88 94 THR A C 1
ATOM 740 O O . THR A 1 94 ? 5.240 -4.224 -14.947 1.00 73.88 94 THR A O 1
ATOM 743 N N . ILE A 1 95 ? 3.701 -2.581 -14.849 1.00 75.62 95 ILE A N 1
ATOM 744 C CA . ILE A 1 95 ? 4.355 -1.783 -13.814 1.00 75.62 95 ILE A CA 1
ATOM 745 C C . ILE A 1 95 ? 3.491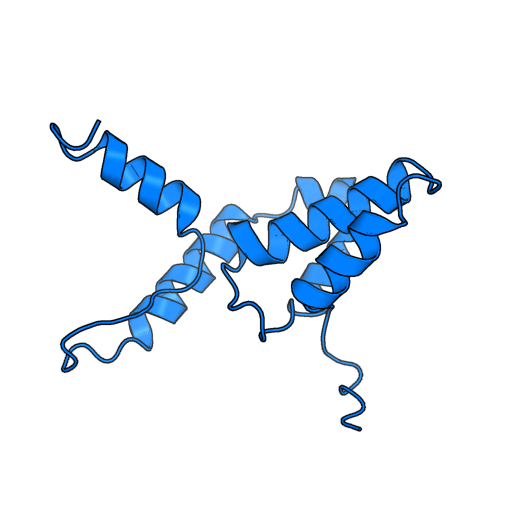 -1.862 -12.549 1.00 75.62 95 ILE A C 1
ATOM 747 O O . ILE A 1 95 ? 2.277 -1.681 -12.599 1.00 75.62 95 ILE A O 1
ATOM 751 N N . HIS A 1 96 ? 4.113 -2.157 -11.414 1.00 75.56 96 HIS A N 1
ATOM 752 C CA . HIS A 1 96 ? 3.524 -2.183 -10.078 1.00 75.56 96 HIS A CA 1
ATOM 753 C C . HIS A 1 96 ? 3.818 -0.864 -9.332 1.00 75.56 96 HIS A C 1
ATOM 755 O O . HIS A 1 96 ? 4.821 -0.203 -9.598 1.00 75.56 96 HIS A O 1
ATOM 761 N N . GLY A 1 97 ? 2.957 -0.467 -8.386 1.00 75.44 97 GLY A N 1
ATOM 762 C CA . GLY A 1 97 ? 3.153 0.721 -7.530 1.00 75.44 97 GLY A CA 1
ATOM 763 C C . GLY A 1 97 ? 1.952 1.674 -7.462 1.00 75.44 97 GLY A C 1
ATOM 764 O O . GLY A 1 97 ? 0.804 1.238 -7.515 1.00 75.44 97 GLY A O 1
ATOM 765 N N . PHE A 1 98 ? 2.213 2.987 -7.369 1.00 71.12 98 PHE A N 1
ATOM 766 C CA . PHE A 1 98 ? 1.230 4.095 -7.301 1.00 71.12 98 PHE A CA 1
ATOM 767 C C . PHE A 1 98 ? 0.420 4.294 -8.607 1.00 71.12 98 PHE A C 1
ATOM 769 O O . PHE A 1 98 ? 0.123 5.411 -9.027 1.00 71.12 98 PHE A O 1
ATOM 776 N N . ILE A 1 99 ? 0.081 3.185 -9.263 1.00 67.69 99 ILE A N 1
ATOM 777 C CA . ILE A 1 99 ? -0.528 3.056 -10.583 1.00 67.69 99 ILE A CA 1
ATOM 778 C C . ILE A 1 99 ? -1.843 3.820 -10.654 1.00 67.69 99 ILE A C 1
ATOM 780 O O . ILE A 1 99 ? -2.024 4.562 -11.597 1.00 67.69 99 ILE A O 1
ATOM 784 N N . HIS A 1 100 ? -2.729 3.735 -9.658 1.00 66.62 100 HIS A N 1
ATOM 785 C CA . HIS A 1 100 ? -4.039 4.402 -9.726 1.00 66.62 100 HIS A CA 1
ATOM 786 C C . HIS A 1 100 ? -3.938 5.927 -9.778 1.00 66.62 100 HIS A C 1
ATOM 788 O O . HIS A 1 100 ? -4.603 6.571 -10.579 1.00 66.62 100 HIS A O 1
ATOM 794 N N . ALA A 1 101 ? -3.084 6.513 -8.947 1.00 68.12 101 ALA A N 1
ATOM 795 C CA . ALA A 1 101 ? -2.899 7.954 -8.942 1.00 68.12 101 ALA A CA 1
ATOM 796 C C . ALA A 1 101 ? -2.060 8.428 -10.135 1.00 68.12 101 ALA A C 1
ATOM 798 O O . ALA A 1 101 ? -2.298 9.524 -10.631 1.00 68.12 101 ALA A O 1
ATOM 799 N N . MET A 1 102 ? -1.141 7.598 -10.647 1.00 67.62 102 MET A N 1
ATOM 800 C CA . MET A 1 102 ? -0.475 7.893 -11.914 1.00 67.62 102 MET A CA 1
ATOM 801 C C . MET A 1 102 ? -1.429 7.750 -13.109 1.00 67.62 102 MET A C 1
ATOM 803 O O . MET A 1 102 ? -1.369 8.572 -14.008 1.00 67.62 102 MET A O 1
ATOM 807 N N . LEU A 1 103 ? -2.348 6.777 -13.102 1.00 67.19 103 LEU A N 1
ATOM 808 C CA . LEU A 1 103 ? -3.398 6.625 -14.113 1.00 67.19 103 LEU A CA 1
ATOM 809 C C . LEU A 1 103 ? -4.297 7.852 -14.130 1.00 67.19 103 LEU A C 1
ATOM 811 O O . LEU A 1 103 ? -4.525 8.394 -15.201 1.00 67.19 103 LEU A O 1
ATOM 815 N N . ILE A 1 104 ? -4.760 8.308 -12.961 1.00 69.94 104 ILE A N 1
ATOM 816 C CA . ILE A 1 104 ? -5.538 9.548 -12.849 1.00 69.94 104 ILE A CA 1
ATOM 817 C C . ILE A 1 104 ? -4.711 10.720 -13.385 1.00 69.94 104 ILE A C 1
ATOM 819 O O . ILE A 1 104 ? -5.191 11.469 -14.222 1.00 69.94 104 ILE A O 1
ATOM 823 N N . TRP A 1 105 ? -3.447 10.854 -12.975 1.00 75.31 105 TRP A N 1
ATOM 824 C CA . TRP A 1 105 ? -2.594 11.940 -13.457 1.00 75.31 105 TRP A CA 1
ATOM 825 C C . TRP A 1 105 ? -2.376 11.904 -14.977 1.00 75.31 105 TRP A C 1
ATOM 827 O O . TRP A 1 105 ? -2.487 12.944 -15.617 1.00 75.31 105 TRP A O 1
ATOM 837 N N . VAL A 1 106 ? -2.102 10.738 -15.571 1.00 68.38 106 VAL A N 1
ATOM 838 C CA . VAL A 1 106 ? -1.943 10.569 -17.026 1.00 68.38 106 VAL A CA 1
ATOM 839 C C . VAL A 1 106 ? -3.253 10.871 -17.750 1.00 68.38 106 VAL A C 1
ATOM 841 O O . VAL A 1 106 ? -3.231 11.562 -18.763 1.00 68.38 106 VAL A O 1
ATOM 844 N N . TYR A 1 107 ? -4.380 10.394 -17.221 1.00 68.69 107 TYR A N 1
ATOM 845 C CA . TYR A 1 107 ? -5.709 10.639 -17.776 1.00 68.69 107 TYR A CA 1
ATOM 846 C C . TYR A 1 107 ? -6.048 12.135 -17.808 1.00 68.69 107 TYR A C 1
ATOM 848 O O . TYR A 1 107 ? -6.493 12.638 -18.832 1.00 68.69 107 TYR A O 1
ATOM 856 N N . GLU A 1 108 ? -5.746 12.856 -16.727 1.00 72.31 108 GLU A N 1
ATOM 857 C CA . GLU A 1 108 ? -5.930 14.311 -16.630 1.00 72.31 108 GLU A CA 1
ATOM 858 C C . GLU A 1 108 ? -4.900 15.101 -17.464 1.00 72.31 108 GLU A C 1
ATOM 860 O O . GLU A 1 108 ? -5.188 16.192 -17.952 1.00 72.31 108 GLU A O 1
ATOM 865 N N . SER A 1 109 ? -3.683 14.572 -17.636 1.00 70.50 109 SER A N 1
ATOM 866 C CA . SER A 1 109 ? -2.585 15.267 -18.329 1.00 70.50 109 SER A CA 1
ATOM 867 C C . SER A 1 109 ? -2.623 15.116 -19.852 1.00 70.50 109 SER A C 1
ATOM 869 O O . SER A 1 109 ? -1.935 15.868 -20.543 1.00 70.50 109 SER A O 1
ATOM 871 N N . VAL A 1 110 ? -3.386 14.156 -20.388 1.00 71.31 110 VAL A N 1
ATOM 872 C CA . VAL A 1 110 ? -3.555 13.941 -21.833 1.00 71.31 110 VAL A CA 1
ATOM 873 C C . VAL A 1 110 ? -4.926 14.481 -22.259 1.00 71.31 110 VAL A C 1
ATOM 875 O O . VAL A 1 110 ? -5.945 13.841 -21.999 1.00 71.31 110 VAL A O 1
ATOM 878 N N . PRO A 1 111 ? -4.990 15.640 -22.942 1.00 56.03 111 PRO A N 1
ATOM 879 C CA . PRO A 1 111 ? -6.255 16.197 -23.405 1.00 56.03 111 PRO A CA 1
ATOM 880 C C . PRO A 1 111 ? -6.937 15.232 -24.388 1.00 56.03 111 PRO A C 1
ATOM 882 O O . PRO A 1 111 ? -6.372 14.927 -25.438 1.00 56.03 111 PRO A O 1
ATOM 885 N N . GLY A 1 112 ? -8.149 14.768 -24.060 1.00 57.41 112 GLY A N 1
ATOM 886 C CA . GLY A 1 112 ? -8.999 13.976 -24.964 1.00 57.41 112 GLY A CA 1
ATOM 887 C C . GLY A 1 112 ? -9.300 12.530 -24.554 1.00 57.41 112 GLY A C 1
ATOM 888 O O . GLY A 1 112 ? -9.916 11.816 -25.341 1.00 57.41 112 GLY A O 1
ATOM 889 N N . LEU A 1 113 ? -8.895 12.084 -23.360 1.00 54.53 113 LEU A N 1
ATOM 890 C CA . LEU A 1 113 ? -9.319 10.786 -22.805 1.00 54.53 113 LEU A CA 1
ATOM 891 C C . LEU A 1 113 ? -10.494 10.899 -21.806 1.00 54.53 113 LEU A C 1
ATOM 893 O O . LEU A 1 113 ? -11.120 9.877 -21.518 1.00 54.53 113 LEU A O 1
ATOM 897 N N . GLY A 1 114 ? -10.784 12.119 -21.327 1.00 48.78 114 GLY A N 1
ATOM 898 C CA . GLY A 1 114 ? -11.869 12.527 -20.413 1.00 48.78 114 GLY A CA 1
ATOM 899 C C . GLY A 1 114 ? -13.203 12.816 -21.080 1.00 48.78 114 GLY A C 1
ATOM 900 O O . GLY A 1 114 ? -13.183 13.573 -22.076 1.00 48.78 114 GLY A O 1
#

pLDDT: mean 82.96, std 13.41, range [34.19, 95.69]